Protein AF-A0A145P867-F1 (afdb_monomer_lite)

Radius of gyration: 15.38 Å; chains: 1; bounding box: 36×27×42 Å

pLDDT: mean 95.78, std 5.48, range [58.06, 98.69]

Secondary structure (DSSP, 8-state):
-EETTEE-EEEETTTTEEEE-S-TTSPP---TTHHHHHHHHHHHHHHHHHHHHHHHT-

Foldseek 3Di:
DDDPPHDQWDAPPVVQDIDGPDDPPDDDDDDPCVSVVVVVVVVVVVVVVVVVCVVVVD

Sequence (58 aa):
YGLDGEELWYADFIKGEGVVALPPFADPIGFPGHYEQAVGQQGICKANLDVAIKAYKN

InterPro domains:
  IPR001003 MHC class II, alpha chain, N-terminal [PF00993] (1-58)
  IPR001003 MHC class II, alpha chain, N-terminal [SM00920] (1-58)
  IPR011162 MHC classes I/II-like antigen recognition protein [SSF54452] (1-58)
  IPR014745 MHC class II, alpha/beta chain, N-terminal [G3DSA:3.10.320.10] (1-58)

Organism: Salmo trutta (NCBI:txid8032)

Structure (mmCIF, N/CA/C/O backbone):
data_AF-A0A145P867-F1
#
_entry.id   AF-A0A145P867-F1
#
loop_
_atom_site.group_PDB
_atom_site.id
_atom_site.type_symbol
_atom_site.label_atom_id
_atom_site.label_alt_id
_atom_site.label_comp_id
_atom_site.label_asym_id
_atom_site.label_entity_id
_atom_site.label_seq_id
_atom_site.pdbx_PDB_ins_code
_atom_site.Cartn_x
_atom_site.Cartn_y
_atom_site.Cartn_z
_atom_site.occupancy
_atom_site.B_iso_or_equiv
_atom_site.auth_seq_id
_atom_site.auth_comp_id
_atom_site.auth_asym_id
_atom_site.auth_atom_id
_atom_site.pdbx_PDB_model_num
ATOM 1 N N . TYR A 1 1 ? 1.004 5.481 -3.342 1.00 92.31 1 TYR A N 1
ATOM 2 C CA . TYR A 1 1 ? 1.717 6.767 -3.297 1.00 92.31 1 TYR A CA 1
ATOM 3 C C . TYR A 1 1 ? 1.269 7.560 -4.505 1.00 92.31 1 TYR A C 1
ATOM 5 O O . TYR A 1 1 ? 1.260 7.001 -5.598 1.00 92.31 1 TYR A O 1
ATOM 13 N N . GLY A 1 2 ? 0.845 8.804 -4.301 1.00 94.25 2 GLY A N 1
ATOM 14 C CA . GLY A 1 2 ? 0.393 9.678 -5.379 1.00 94.25 2 GLY A CA 1
ATOM 15 C C . GLY A 1 2 ? 1.076 11.037 -5.302 1.00 94.25 2 GLY A C 1
ATOM 16 O O . GLY A 1 2 ? 1.473 11.459 -4.214 1.00 94.25 2 GLY A O 1
ATOM 17 N N . LEU A 1 3 ? 1.222 11.682 -6.454 1.00 94.25 3 LEU A N 1
ATOM 18 C CA . LEU A 1 3 ? 1.856 12.986 -6.623 1.00 94.25 3 LEU A CA 1
ATOM 19 C C . LEU A 1 3 ? 1.030 13.789 -7.627 1.00 94.25 3 LEU A C 1
ATOM 21 O O . LEU A 1 3 ? 0.676 13.263 -8.673 1.00 94.25 3 LEU A O 1
ATOM 25 N N . ASP A 1 4 ? 0.678 15.026 -7.283 1.00 94.81 4 ASP A N 1
ATOM 26 C CA . ASP A 1 4 ? -0.093 15.935 -8.147 1.00 94.81 4 ASP A CA 1
ATOM 27 C C . ASP A 1 4 ? -1.403 15.348 -8.709 1.00 94.81 4 ASP A C 1
ATOM 29 O O . ASP A 1 4 ? -1.858 15.686 -9.796 1.00 94.81 4 ASP A O 1
ATOM 33 N N . GLY A 1 5 ? -2.048 14.478 -7.925 1.00 94.25 5 GLY A N 1
ATOM 34 C CA . GLY A 1 5 ? -3.297 13.811 -8.305 1.00 94.25 5 GLY A CA 1
ATOM 35 C C . GLY A 1 5 ? -3.113 12.556 -9.162 1.00 94.25 5 GLY A C 1
ATOM 36 O O . GLY A 1 5 ? -4.101 11.882 -9.446 1.00 94.25 5 GLY A O 1
ATOM 37 N N . GLU A 1 6 ? -1.879 12.201 -9.517 1.00 93.81 6 GLU A N 1
ATOM 38 C CA . GLU A 1 6 ? -1.542 10.980 -10.246 1.00 93.81 6 GLU A CA 1
ATOM 39 C C . GLU A 1 6 ? -1.099 9.854 -9.302 1.00 93.81 6 GLU A C 1
ATOM 41 O O . GLU A 1 6 ? -0.536 10.087 -8.226 1.00 93.81 6 GLU A O 1
ATOM 46 N N . GLU A 1 7 ? -1.345 8.607 -9.707 1.00 95.38 7 GLU A N 1
ATOM 47 C CA . GLU A 1 7 ? -0.876 7.421 -8.994 1.00 95.38 7 GLU A CA 1
ATOM 48 C C . GLU A 1 7 ? 0.524 7.038 -9.476 1.00 95.38 7 GLU A C 1
ATOM 50 O O . GLU A 1 7 ? 0.740 6.771 -10.654 1.00 95.38 7 GLU A O 1
ATOM 55 N N . LEU A 1 8 ? 1.482 6.973 -8.551 1.00 95.81 8 LEU A N 1
ATOM 56 C CA . LEU A 1 8 ? 2.848 6.539 -8.855 1.00 95.81 8 LEU A CA 1
ATOM 57 C C . LEU A 1 8 ? 3.093 5.084 -8.44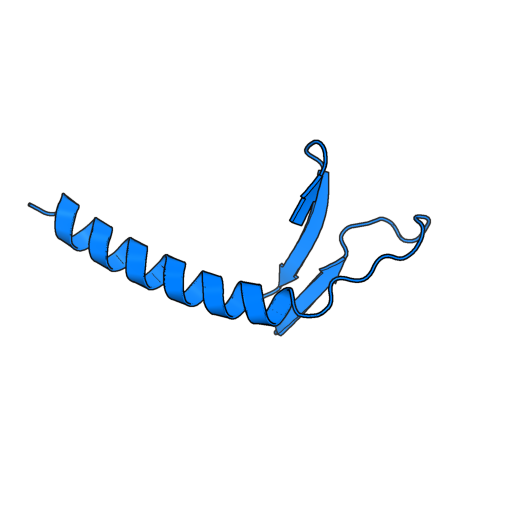7 1.00 95.81 8 LEU A C 1
ATOM 59 O O . LEU A 1 8 ? 3.915 4.390 -9.045 1.00 95.81 8 LEU A O 1
ATOM 63 N N . TRP A 1 9 ? 2.394 4.622 -7.410 1.00 97.56 9 TRP A N 1
ATOM 64 C CA . TRP A 1 9 ? 2.562 3.285 -6.849 1.00 97.56 9 TRP A CA 1
ATOM 65 C C . TRP A 1 9 ? 1.343 2.856 -6.040 1.00 97.56 9 TRP A C 1
ATOM 67 O O . TRP A 1 9 ? 0.794 3.671 -5.292 1.00 97.56 9 TRP A O 1
ATOM 77 N N . TYR A 1 10 ? 1.002 1.572 -6.069 1.00 97.75 10 TYR A N 1
ATOM 78 C CA . TYR A 1 10 ? 0.008 0.975 -5.175 1.00 97.75 10 TYR A CA 1
ATOM 79 C C . TYR A 1 10 ? 0.456 -0.388 -4.639 1.00 97.75 10 TYR A C 1
ATOM 81 O O . TYR A 1 10 ? 1.315 -1.052 -5.213 1.00 97.75 10 TYR A O 1
ATOM 89 N N . ALA A 1 11 ? -0.132 -0.805 -3.517 1.00 98.25 11 ALA A N 1
ATOM 90 C CA . ALA A 1 11 ? 0.064 -2.142 -2.965 1.00 98.25 11 ALA A CA 1
ATOM 91 C C . ALA A 1 11 ? -0.997 -3.094 -3.532 1.00 98.25 11 ALA A C 1
ATOM 93 O O . ALA A 1 11 ? -2.188 -2.912 -3.272 1.00 98.25 11 ALA A O 1
ATOM 94 N N . ASP A 1 12 ? -0.575 -4.125 -4.260 1.00 98.25 12 ASP A N 1
ATOM 95 C CA . ASP A 1 12 ? -1.439 -5.245 -4.625 1.00 98.25 12 ASP A CA 1
ATOM 96 C C . ASP A 1 12 ? -1.392 -6.285 -3.499 1.00 98.25 12 ASP A C 1
ATOM 98 O O . ASP A 1 12 ? -0.513 -7.147 -3.431 1.00 98.25 12 ASP A O 1
ATOM 102 N N . PHE A 1 13 ? -2.353 -6.195 -2.577 1.00 97.81 13 PHE A N 1
ATOM 103 C CA . PHE A 1 13 ? -2.443 -7.115 -1.441 1.00 97.81 13 PHE A CA 1
ATOM 104 C C . PHE A 1 13 ? -2.828 -8.548 -1.837 1.00 97.81 13 PHE A C 1
ATOM 106 O O . PHE A 1 13 ? -2.641 -9.454 -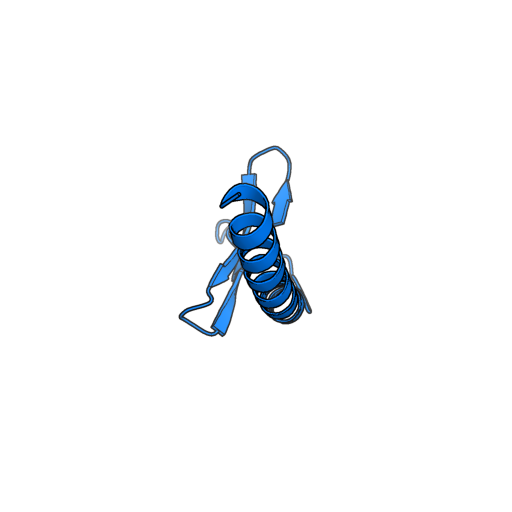1.028 1.00 97.81 13 PHE A O 1
ATOM 113 N N . ILE A 1 14 ? -3.382 -8.767 -3.037 1.00 97.81 14 ILE A N 1
ATOM 114 C CA . ILE A 1 14 ? -3.720 -10.113 -3.520 1.00 97.81 14 ILE A CA 1
ATOM 115 C C . ILE A 1 14 ? -2.446 -10.812 -3.985 1.00 97.81 14 ILE A C 1
ATOM 117 O O . ILE A 1 14 ? -2.222 -11.973 -3.646 1.00 97.81 14 ILE A O 1
ATOM 121 N N . LYS A 1 15 ? -1.606 -10.103 -4.744 1.00 97.75 15 LYS A N 1
ATOM 122 C CA . LYS A 1 15 ? -0.337 -10.641 -5.249 1.00 97.75 15 LYS A CA 1
ATOM 123 C C . LYS A 1 15 ? 0.803 -10.581 -4.245 1.00 97.75 15 LYS A C 1
ATOM 125 O O . LYS A 1 15 ? 1.776 -11.311 -4.397 1.00 97.75 15 LYS A O 1
ATOM 130 N N . GLY A 1 16 ? 0.687 -9.750 -3.218 1.00 97.62 16 GLY A N 1
ATOM 131 C CA . GLY A 1 16 ? 1.732 -9.636 -2.216 1.00 97.62 16 GLY A CA 1
ATOM 132 C C . GLY A 1 16 ? 2.871 -8.698 -2.617 1.00 97.62 16 GLY A C 1
ATOM 133 O O . GLY A 1 16 ? 3.985 -8.886 -2.137 1.00 97.62 16 GLY A O 1
ATOM 134 N N . GLU A 1 17 ? 2.625 -7.738 -3.513 1.00 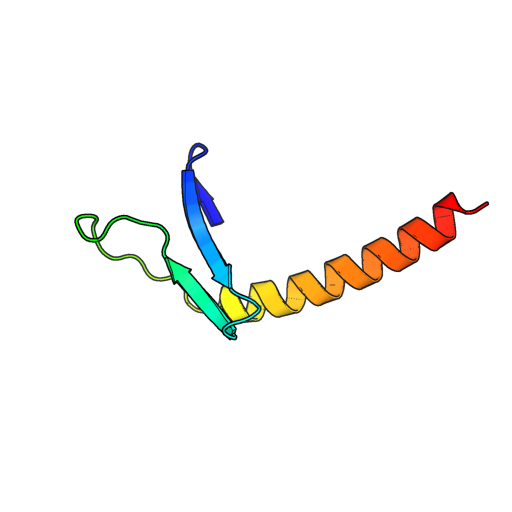97.88 17 GLU A N 1
ATOM 135 C CA . GLU A 1 17 ? 3.676 -6.913 -4.116 1.00 97.88 17 GLU A CA 1
ATOM 136 C C . GLU A 1 17 ? 3.300 -5.430 -4.230 1.00 97.88 17 GLU A C 1
ATOM 138 O O . GLU A 1 17 ? 2.132 -5.036 -4.202 1.00 97.88 17 GLU A O 1
ATOM 143 N N . GLY A 1 18 ? 4.323 -4.586 -4.362 1.00 97.62 18 GLY A N 1
ATOM 144 C CA . GLY A 1 18 ? 4.160 -3.185 -4.730 1.00 97.62 18 GLY A CA 1
ATOM 145 C C . GLY A 1 18 ? 4.224 -3.010 -6.243 1.00 97.62 18 GLY A C 1
ATOM 146 O O . GLY A 1 18 ? 5.191 -3.445 -6.864 1.00 97.62 18 GLY A O 1
ATOM 147 N N . VAL A 1 19 ? 3.245 -2.323 -6.824 1.00 97.25 19 VAL A N 1
ATOM 148 C CA . VAL A 1 19 ? 3.166 -2.064 -8.264 1.00 97.25 19 VAL A CA 1
ATOM 149 C C . VAL A 1 19 ? 3.482 -0.601 -8.540 1.00 97.25 19 VAL A C 1
ATOM 151 O O . VAL A 1 19 ? 2.843 0.293 -7.990 1.00 97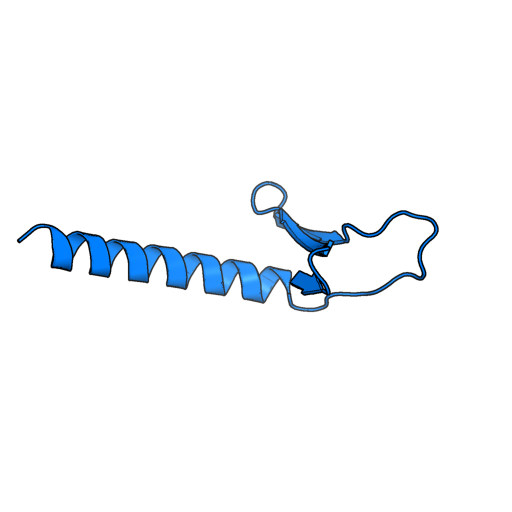.25 19 VAL A O 1
ATOM 154 N N . VAL A 1 20 ? 4.460 -0.350 -9.411 1.00 96.94 20 VAL A N 1
ATOM 155 C CA . VAL A 1 20 ? 4.726 0.987 -9.960 1.00 96.94 20 VAL A CA 1
ATOM 156 C C . VAL A 1 20 ? 3.697 1.265 -11.054 1.00 96.94 20 VAL A C 1
ATOM 158 O O . VAL A 1 20 ? 3.583 0.491 -12.000 1.00 96.94 20 VAL A O 1
ATOM 161 N N . ALA A 1 21 ? 2.944 2.353 -10.912 1.00 96.12 21 ALA A N 1
ATOM 162 C CA . ALA A 1 21 ? 1.854 2.715 -11.822 1.00 96.12 21 ALA A CA 1
ATOM 163 C C . ALA A 1 21 ? 2.313 3.589 -13.004 1.00 96.12 21 ALA A C 1
ATOM 165 O O . ALA A 1 21 ? 1.532 3.862 -13.915 1.00 96.12 21 ALA A O 1
ATOM 166 N N . LEU A 1 22 ? 3.584 4.008 -13.009 1.00 94.69 22 LEU A N 1
ATOM 167 C CA . LEU A 1 22 ? 4.155 4.781 -14.105 1.00 94.69 22 LEU A CA 1
ATOM 168 C C . LEU A 1 22 ? 4.177 3.990 -15.422 1.00 94.69 22 LEU A C 1
ATOM 170 O O . LEU A 1 22 ? 4.413 2.778 -15.424 1.00 94.69 22 LEU A O 1
ATOM 174 N N . PRO A 1 23 ? 3.989 4.673 -16.564 1.00 92.75 23 PRO A N 1
ATOM 175 C CA . PRO A 1 23 ? 4.082 4.038 -17.866 1.00 92.75 23 PRO A CA 1
ATOM 176 C C . PRO A 1 23 ? 5.519 3.571 -18.161 1.00 92.75 23 PRO A C 1
ATOM 178 O O . PRO A 1 23 ? 6.481 4.168 -17.680 1.00 92.75 23 PRO A O 1
ATOM 181 N N . PRO A 1 24 ? 5.699 2.557 -19.027 1.00 91.38 24 PRO A N 1
ATOM 182 C CA . PRO A 1 24 ? 7.003 1.934 -19.280 1.00 91.38 24 PRO A CA 1
ATOM 183 C C . PRO A 1 24 ? 8.024 2.846 -19.979 1.00 91.38 24 PRO A C 1
ATOM 185 O O . PRO A 1 24 ? 9.190 2.480 -20.079 1.00 91.38 24 PRO A O 1
ATOM 188 N N . PHE A 1 25 ? 7.593 3.999 -20.500 1.00 93.69 25 PHE A N 1
ATOM 189 C CA . PHE A 1 25 ? 8.476 4.999 -21.104 1.00 93.69 25 PHE A CA 1
ATOM 190 C C . PHE A 1 25 ? 8.989 6.048 -20.106 1.00 93.69 25 PHE A C 1
ATOM 192 O O . PHE A 1 25 ? 9.844 6.847 -20.478 1.00 93.69 25 PHE A O 1
ATOM 199 N N . ALA A 1 26 ? 8.445 6.101 -18.886 1.00 94.00 26 ALA A N 1
ATOM 200 C CA . ALA A 1 26 ? 8.927 7.007 -17.851 1.00 94.00 26 ALA A CA 1
ATOM 201 C C . ALA A 1 26 ? 10.246 6.496 -17.258 1.00 94.00 26 ALA A C 1
ATOM 203 O O . ALA A 1 26 ? 10.518 5.292 -17.267 1.00 94.00 26 ALA A O 1
ATOM 204 N N . ASP A 1 27 ? 11.044 7.409 -16.703 1.00 94.56 27 ASP A N 1
ATOM 205 C CA . ASP A 1 27 ? 12.256 7.024 -15.987 1.00 94.56 27 ASP A CA 1
ATOM 206 C C . ASP A 1 27 ? 11.899 6.104 -14.805 1.00 94.56 27 ASP A C 1
ATOM 208 O O . ASP A 1 27 ? 11.010 6.438 -14.011 1.00 94.56 27 ASP A O 1
ATOM 212 N N . PRO A 1 28 ? 12.559 4.938 -14.663 1.00 91.00 28 PRO A N 1
ATOM 213 C CA . PRO A 1 28 ? 12.249 4.008 -13.589 1.00 91.00 28 PRO A CA 1
ATOM 214 C C . PRO A 1 28 ? 12.472 4.628 -12.208 1.00 91.00 28 PRO A C 1
ATOM 216 O O . PRO A 1 28 ? 13.536 5.174 -11.916 1.00 91.00 28 PRO A O 1
ATOM 219 N N . ILE A 1 29 ? 11.491 4.454 -11.324 1.00 93.06 29 ILE A N 1
ATOM 220 C CA . ILE A 1 29 ? 11.581 4.813 -9.906 1.00 93.06 29 ILE A CA 1
ATOM 221 C C . ILE A 1 29 ? 11.312 3.586 -9.032 1.00 93.06 29 ILE A C 1
ATOM 223 O O . ILE A 1 29 ? 10.575 2.678 -9.417 1.00 93.06 29 ILE A O 1
ATOM 227 N N . GLY A 1 30 ? 11.919 3.556 -7.846 1.00 93.31 30 GLY A N 1
ATOM 228 C CA . GLY A 1 30 ? 11.764 2.472 -6.877 1.00 93.31 30 GLY A CA 1
ATOM 229 C C . GLY A 1 30 ? 11.029 2.918 -5.615 1.00 93.31 30 GLY A C 1
ATOM 230 O O . GLY A 1 30 ? 11.155 4.061 -5.186 1.00 93.31 30 GLY A O 1
ATOM 231 N N . PHE A 1 31 ? 10.320 1.979 -4.986 1.00 96.38 31 PHE A N 1
ATOM 232 C CA . PHE A 1 31 ? 9.593 2.187 -3.728 1.00 96.38 31 PHE A CA 1
ATOM 233 C C . PHE A 1 31 ? 9.988 1.132 -2.676 1.00 96.38 31 PHE A C 1
ATOM 235 O O . PHE A 1 31 ? 9.166 0.298 -2.286 1.00 96.38 31 PHE A O 1
ATOM 242 N N . PRO A 1 32 ? 11.261 1.100 -2.237 1.00 96.81 32 PRO A N 1
ATOM 243 C CA . PRO A 1 32 ? 11.737 0.094 -1.291 1.00 96.81 32 PRO A CA 1
ATOM 244 C C . PRO A 1 32 ? 11.030 0.228 0.065 1.00 96.81 32 PRO A C 1
ATOM 246 O O . PRO A 1 32 ? 10.889 1.329 0.590 1.00 96.81 32 PRO A O 1
ATOM 249 N N . GLY A 1 33 ? 10.583 -0.890 0.642 1.00 97.31 33 GLY A N 1
ATOM 250 C CA . GLY A 1 33 ? 9.913 -0.910 1.950 1.00 97.31 33 GLY A CA 1
ATOM 251 C C . GLY A 1 33 ? 8.446 -0.455 1.943 1.00 97.31 33 GLY A C 1
ATOM 252 O O . GLY A 1 33 ? 7.762 -0.564 2.963 1.00 97.31 33 GLY A O 1
ATOM 253 N N . HIS A 1 34 ? 7.937 0.066 0.818 1.00 98.06 34 HIS A N 1
ATOM 254 C CA . HIS A 1 34 ? 6.570 0.588 0.741 1.00 98.06 34 HIS A CA 1
ATOM 255 C C . HIS A 1 34 ? 5.515 -0.512 0.875 1.00 98.06 34 HIS A C 1
ATOM 257 O O . HIS A 1 34 ? 4.455 -0.268 1.452 1.00 98.06 34 HIS A O 1
ATOM 263 N N . TYR A 1 35 ? 5.782 -1.717 0.362 1.00 98.44 35 TYR A N 1
ATOM 264 C CA . TYR A 1 35 ? 4.826 -2.816 0.461 1.00 98.44 35 TYR A CA 1
ATOM 265 C C . TYR A 1 35 ? 4.682 -3.295 1.913 1.00 98.44 35 TYR A C 1
ATOM 267 O O . TYR A 1 35 ? 3.570 -3.394 2.430 1.00 98.44 35 TYR A O 1
ATOM 275 N N . GLU A 1 36 ? 5.796 -3.490 2.616 1.00 98.44 36 GLU A N 1
ATOM 276 C CA . GLU A 1 36 ? 5.827 -3.884 4.026 1.00 98.44 36 GLU A CA 1
ATOM 277 C C . GLU A 1 36 ? 5.154 -2.825 4.906 1.00 98.44 36 GLU A C 1
ATOM 279 O O . GLU A 1 36 ? 4.347 -3.149 5.784 1.00 98.44 36 GLU A O 1
ATOM 284 N N . GLN A 1 37 ? 5.420 -1.545 4.624 1.00 98.38 37 GLN A N 1
ATOM 285 C CA . GLN A 1 37 ? 4.723 -0.440 5.272 1.00 98.38 37 GLN A CA 1
ATOM 286 C C . GLN A 1 37 ? 3.213 -0.503 5.001 1.00 98.38 37 GLN A C 1
ATOM 288 O O . GLN A 1 37 ? 2.423 -0.338 5.932 1.00 98.38 37 GLN A O 1
ATOM 293 N N . ALA A 1 38 ? 2.791 -0.748 3.757 1.00 98.50 38 ALA A N 1
ATOM 294 C CA . ALA A 1 38 ? 1.379 -0.830 3.391 1.00 98.50 38 ALA A CA 1
ATOM 295 C C . ALA A 1 38 ? 0.660 -1.983 4.107 1.00 98.50 38 ALA A C 1
ATOM 297 O O . ALA A 1 38 ? -0.463 -1.795 4.574 1.00 98.50 38 ALA A O 1
ATOM 298 N N . VAL A 1 39 ? 1.307 -3.142 4.271 1.00 98.50 39 VAL A N 1
ATOM 299 C CA . VAL A 1 39 ? 0.784 -4.260 5.075 1.00 98.50 39 VAL A CA 1
ATOM 300 C C . VAL A 1 39 ? 0.585 -3.838 6.534 1.00 98.50 39 VAL A C 1
ATOM 302 O O . VAL A 1 39 ? -0.492 -4.053 7.096 1.00 98.50 39 VAL A O 1
ATOM 305 N N . GLY A 1 40 ? 1.578 -3.175 7.137 1.00 98.56 40 GLY A N 1
ATOM 306 C CA . GLY A 1 40 ? 1.465 -2.649 8.502 1.00 98.56 40 GLY A CA 1
ATOM 307 C C . GLY A 1 40 ? 0.321 -1.640 8.652 1.00 98.56 40 GLY A C 1
ATOM 308 O O . GLY A 1 40 ? -0.497 -1.743 9.569 1.00 98.56 40 GLY A O 1
ATOM 309 N N . GLN A 1 41 ? 0.203 -0.708 7.706 1.00 98.50 41 GLN A N 1
ATOM 310 C CA . GLN A 1 41 ? -0.864 0.297 7.685 1.00 98.50 41 GLN A CA 1
ATOM 311 C C . GLN A 1 41 ? -2.251 -0.319 7.464 1.00 98.50 41 GLN A C 1
ATOM 313 O O . GLN A 1 41 ? -3.224 0.136 8.065 1.00 98.50 41 GLN A O 1
ATOM 318 N N . GLN A 1 42 ? -2.365 -1.390 6.670 1.00 98.31 42 GLN A N 1
ATOM 319 C CA . GLN A 1 42 ? -3.626 -2.114 6.503 1.00 98.31 42 GLN A CA 1
ATOM 320 C C . GLN A 1 42 ? -4.098 -2.721 7.834 1.00 98.31 42 GLN A C 1
ATOM 322 O O . GLN A 1 42 ? -5.289 -2.659 8.149 1.00 98.31 42 GLN A O 1
ATOM 327 N N . GLY A 1 43 ? -3.178 -3.275 8.632 1.00 98.25 43 GLY A N 1
ATOM 328 C CA . GLY A 1 43 ? -3.483 -3.781 9.973 1.00 98.25 43 GLY A CA 1
ATOM 329 C C . GLY A 1 43 ? -3.992 -2.682 10.911 1.00 98.25 43 GLY A C 1
ATOM 330 O O . GLY A 1 43 ? -5.029 -2.851 11.553 1.00 98.25 43 GLY A O 1
ATOM 331 N N . ILE A 1 44 ? -3.318 -1.529 10.926 1.00 98.69 44 ILE A N 1
ATOM 332 C CA . ILE A 1 44 ? -3.723 -0.360 11.724 1.00 98.69 44 ILE A CA 1
ATOM 333 C C . ILE A 1 44 ? -5.108 0.147 11.296 1.00 98.69 44 ILE A C 1
ATOM 335 O O . ILE A 1 44 ? -5.958 0.412 12.143 1.00 98.69 44 ILE A O 1
ATOM 339 N N . CYS A 1 45 ? -5.364 0.239 9.989 1.00 98.31 45 CYS A N 1
ATOM 340 C CA . CYS A 1 45 ? -6.648 0.682 9.445 1.00 98.31 45 CYS A CA 1
ATOM 341 C C . CYS A 1 45 ? -7.811 -0.200 9.924 1.00 98.31 45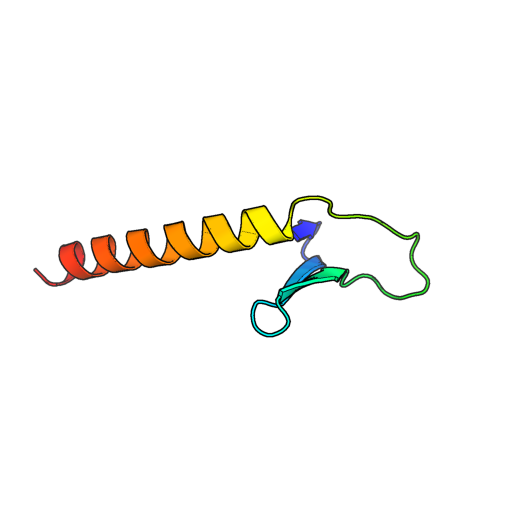 CYS A C 1
ATOM 343 O O . CYS A 1 45 ? -8.817 0.319 10.408 1.00 98.31 45 CYS A O 1
ATOM 345 N N . LYS A 1 46 ? -7.652 -1.530 9.866 1.00 98.38 46 LYS A N 1
ATOM 346 C CA . LYS A 1 46 ? -8.659 -2.486 10.358 1.00 98.38 46 LYS A CA 1
ATOM 347 C C . LYS A 1 46 ? -8.935 -2.297 11.852 1.00 98.38 46 LYS A C 1
ATOM 349 O O . LYS A 1 46 ? -10.090 -2.165 12.241 1.00 98.38 46 LYS A O 1
ATOM 354 N N . ALA A 1 47 ? -7.885 -2.192 12.669 1.00 98.50 47 ALA A N 1
ATOM 355 C CA . ALA A 1 47 ? -8.029 -1.973 14.108 1.00 98.50 47 ALA A CA 1
ATOM 356 C C . ALA A 1 47 ? -8.745 -0.647 14.429 1.00 98.50 47 ALA A C 1
ATOM 358 O O . ALA A 1 47 ? -9.635 -0.605 15.279 1.00 98.50 47 ALA A O 1
ATOM 359 N N . ASN A 1 48 ? -8.406 0.433 13.719 1.00 98.44 48 ASN A N 1
ATOM 360 C CA . ASN A 1 48 ? -9.069 1.726 13.884 1.00 98.44 48 ASN A CA 1
ATOM 361 C C . ASN A 1 48 ? -10.548 1.669 13.479 1.00 98.44 48 ASN A C 1
ATOM 363 O O . ASN A 1 48 ? -11.392 2.258 14.157 1.00 98.44 48 ASN A O 1
ATOM 367 N N . LEU A 1 49 ? -10.873 0.947 12.403 1.00 98.19 49 LEU A N 1
ATOM 368 C CA . LEU A 1 49 ? -12.252 0.752 11.963 1.00 98.19 49 LEU A CA 1
ATOM 369 C C . LEU A 1 49 ? -13.077 -0.002 13.018 1.00 98.19 49 LEU A C 1
ATOM 371 O O . LEU A 1 49 ? -14.190 0.422 13.323 1.0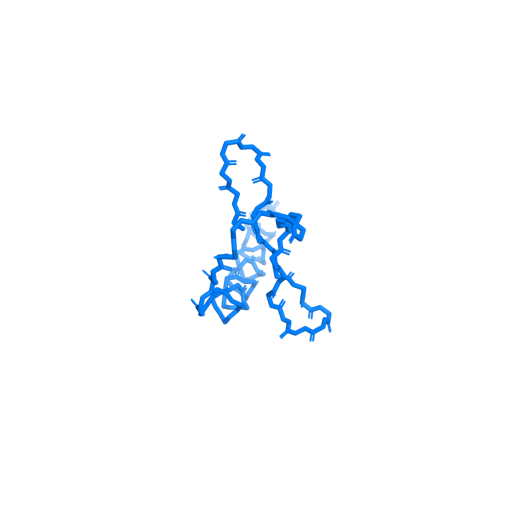0 98.19 49 LEU A O 1
ATOM 375 N N . ASP A 1 50 ? -12.524 -1.049 13.633 1.00 97.88 50 ASP A N 1
ATOM 376 C CA . ASP A 1 50 ? -13.193 -1.787 14.713 1.00 97.88 50 ASP A CA 1
ATOM 377 C C . ASP A 1 50 ? -13.487 -0.892 15.928 1.00 97.88 50 ASP A C 1
ATOM 379 O O . ASP A 1 50 ? -14.592 -0.916 16.484 1.00 97.88 50 ASP A O 1
ATOM 383 N N . VAL A 1 51 ? -12.519 -0.052 16.316 1.00 97.81 51 VAL A N 1
ATOM 384 C CA . VAL A 1 51 ? -12.683 0.937 17.394 1.00 97.81 51 VAL A CA 1
ATOM 385 C C . VAL A 1 51 ? -13.793 1.933 17.056 1.00 97.81 51 VAL A C 1
ATOM 387 O O . VAL A 1 51 ? -14.678 2.166 17.883 1.00 97.81 51 VAL A O 1
ATOM 390 N N . ALA A 1 52 ? -13.789 2.488 15.841 1.00 97.88 52 ALA A N 1
ATOM 391 C CA . ALA A 1 52 ? -14.804 3.436 15.393 1.00 97.88 52 ALA A CA 1
ATOM 392 C C . ALA A 1 52 ? -16.205 2.801 15.370 1.00 97.88 52 ALA A C 1
ATOM 394 O O . ALA A 1 52 ? -17.152 3.379 15.899 1.00 97.88 52 ALA A O 1
ATOM 395 N N . ILE A 1 53 ? -16.339 1.580 14.841 1.00 97.44 53 ILE A N 1
ATOM 396 C CA . ILE A 1 53 ? -17.604 0.830 14.833 1.00 97.44 53 ILE A CA 1
ATOM 397 C C . ILE A 1 53 ? -18.145 0.656 16.254 1.00 97.44 53 ILE A C 1
ATOM 399 O O . ILE A 1 53 ? -19.341 0.830 16.477 1.00 97.44 53 ILE A O 1
ATOM 403 N N . LYS A 1 54 ? -17.286 0.322 17.223 1.00 96.88 54 LYS A N 1
ATOM 404 C CA . LYS A 1 54 ? -17.693 0.192 18.628 1.00 96.88 54 LYS A CA 1
ATOM 405 C C . LYS A 1 54 ? -18.133 1.532 19.227 1.00 96.88 54 LYS A C 1
ATOM 407 O O . LYS A 1 54 ? -19.085 1.558 20.000 1.00 96.88 54 LYS A O 1
ATOM 412 N N . ALA A 1 55 ? -17.459 2.628 18.883 1.00 97.06 55 ALA A N 1
ATOM 413 C CA . ALA A 1 55 ? -17.785 3.960 19.389 1.00 97.06 55 ALA A CA 1
ATOM 414 C C . ALA A 1 55 ? -19.124 4.494 18.846 1.00 97.06 55 ALA A C 1
ATOM 416 O O . ALA A 1 55 ? -19.911 5.041 19.614 1.00 97.06 55 ALA A O 1
ATOM 417 N N . TYR A 1 56 ? -19.403 4.299 17.552 1.00 95.56 56 TYR A N 1
ATOM 418 C CA . TYR A 1 56 ? -20.598 4.830 16.875 1.00 95.56 56 TYR A CA 1
ATOM 419 C C . TYR A 1 56 ? -21.837 3.921 16.935 1.00 95.56 56 TYR A C 1
ATOM 421 O O . TYR A 1 56 ? -22.887 4.292 16.421 1.00 95.56 56 TYR A O 1
ATOM 429 N N . LYS A 1 57 ? -21.739 2.734 17.545 1.00 89.56 57 LYS A N 1
ATOM 430 C CA . LYS A 1 57 ? -22.876 1.824 17.785 1.00 89.56 57 LYS A CA 1
ATOM 431 C C . LYS A 1 57 ? -23.636 2.103 19.097 1.00 89.56 57 LYS A C 1
ATOM 433 O O . LYS A 1 57 ? -24.442 1.263 19.491 1.00 89.56 57 LYS A O 1
ATOM 438 N N . ASN A 1 58 ? -23.370 3.232 19.764 1.00 58.06 58 ASN A N 1
ATOM 439 C CA . ASN A 1 58 ? -24.050 3.655 20.997 1.00 58.06 58 ASN A CA 1
ATOM 440 C C . ASN A 1 58 ? -25.199 4.618 20.706 1.00 58.06 58 ASN A C 1
ATOM 442 O O . ASN A 1 58 ? -24.974 5.551 19.903 1.00 58.06 58 ASN A O 1
#